Protein AF-A0AA37SUM7-F1 (afdb_monomer_lite)

Organism: NCBI:txid1431249

Secondary structure (DSSP, 8-state):
--SSGGGS----HHHHHHHHHHHH-S----EEETTTEEE--HHHHHHSHHHHHHHHHHHHHHTT-

Sequence (65 aa):
MGRFFGLFFDFDDQQKAVISKLNENPIKSRRVIGRGTLTSDASEIRSTEKFQAYMDRASKFVSRN

pLDDT: mean 76.15, std 12.27, range [40.28, 92.19]

Radius of gyration: 17.16 Å; chains: 1; bounding box: 41×22×42 Å

Structure (mmCIF, N/CA/C/O backbone):
data_AF-A0AA37SUM7-F1
#
_entry.id   AF-A0AA37SUM7-F1
#
loop_
_atom_site.group_PDB
_atom_site.id
_atom_site.type_symbol
_atom_site.label_atom_id
_atom_site.label_alt_id
_atom_site.label_comp_id
_atom_site.label_asym_id
_atom_site.label_entity_id
_atom_site.label_seq_id
_atom_site.pdbx_PDB_ins_code
_atom_site.Cartn_x
_atom_site.Cartn_y
_atom_site.Cartn_z
_atom_site.occupancy
_atom_site.B_iso_or_equiv
_atom_site.auth_seq_id
_atom_site.auth_comp_id
_atom_site.auth_asym_id
_atom_site.auth_atom_id
_atom_site.pdbx_PDB_model_num
ATOM 1 N N . MET A 1 1 ? 16.927 -9.430 -7.890 1.00 40.28 1 MET A N 1
ATOM 2 C CA . MET A 1 1 ? 16.850 -9.255 -9.358 1.00 40.28 1 MET A CA 1
ATOM 3 C C . MET A 1 1 ? 16.465 -7.811 -9.689 1.00 40.28 1 MET A C 1
ATOM 5 O O . MET A 1 1 ? 15.287 -7.535 -9.824 1.00 40.28 1 MET A O 1
ATOM 9 N N . GLY A 1 2 ? 17.414 -6.870 -9.755 1.00 47.75 2 GLY A N 1
ATOM 10 C CA . GLY A 1 2 ? 17.089 -5.447 -9.999 1.00 47.75 2 GLY A CA 1
ATOM 11 C C . GLY A 1 2 ? 17.997 -4.727 -10.996 1.00 47.75 2 GLY A C 1
ATOM 12 O O . GLY A 1 2 ? 17.798 -3.550 -11.252 1.00 47.75 2 GLY A O 1
ATOM 13 N N . ARG A 1 3 ? 19.002 -5.409 -11.563 1.00 54.53 3 ARG A N 1
ATOM 14 C CA . ARG A 1 3 ? 20.042 -4.765 -12.386 1.00 54.53 3 ARG A CA 1
ATOM 15 C C . ARG A 1 3 ? 19.847 -4.923 -13.901 1.00 54.53 3 ARG A C 1
ATOM 17 O O . ARG A 1 3 ? 20.603 -4.329 -14.651 1.00 54.53 3 ARG A O 1
ATOM 24 N N . PHE A 1 4 ? 18.845 -5.686 -14.351 1.00 49.09 4 PHE A N 1
ATOM 25 C CA . PHE A 1 4 ? 18.654 -5.997 -15.778 1.00 49.09 4 PHE A CA 1
ATOM 26 C C . PHE A 1 4 ? 17.664 -5.080 -16.518 1.00 49.09 4 PHE A C 1
ATOM 28 O O . PHE A 1 4 ? 17.796 -4.914 -17.723 1.00 49.09 4 PHE A O 1
ATOM 35 N N . PHE A 1 5 ? 16.714 -4.437 -15.830 1.00 52.59 5 PHE A N 1
ATOM 36 C CA . PHE A 1 5 ? 15.715 -3.581 -16.493 1.00 52.59 5 PHE A CA 1
ATOM 37 C C . PHE A 1 5 ? 16.227 -2.177 -16.857 1.00 52.59 5 PHE A C 1
ATOM 39 O O . PHE A 1 5 ? 15.697 -1.562 -17.774 1.00 52.59 5 PHE A O 1
ATOM 46 N N . GLY A 1 6 ? 17.273 -1.681 -16.187 1.00 53.19 6 GLY A N 1
ATOM 47 C CA . GLY A 1 6 ? 17.846 -0.356 -16.461 1.00 53.19 6 GLY A CA 1
ATOM 48 C C . GLY A 1 6 ? 18.793 -0.293 -17.664 1.00 53.19 6 GLY A C 1
ATOM 49 O O . GLY A 1 6 ? 19.210 0.796 -18.029 1.00 53.19 6 GLY A O 1
ATOM 50 N N . LEU A 1 7 ? 19.153 -1.433 -18.271 1.00 55.12 7 LEU A N 1
ATOM 51 C CA . LEU A 1 7 ? 20.097 -1.467 -19.398 1.00 55.12 7 LEU A CA 1
ATOM 52 C C . LEU A 1 7 ? 19.421 -1.255 -20.767 1.00 55.12 7 LEU A C 1
ATOM 54 O O . LEU A 1 7 ? 20.107 -0.980 -21.743 1.00 55.12 7 LEU A O 1
ATOM 58 N N . PHE A 1 8 ? 18.093 -1.404 -20.843 1.00 56.56 8 PHE A N 1
ATOM 59 C CA . PHE A 1 8 ? 17.337 -1.401 -22.105 1.00 56.56 8 PHE A CA 1
ATOM 60 C C . PHE A 1 8 ? 16.373 -0.219 -22.262 1.00 56.56 8 PHE A C 1
ATOM 62 O O . PHE A 1 8 ? 15.823 -0.028 -23.342 1.00 56.56 8 PHE A O 1
ATOM 69 N N . PHE A 1 9 ? 16.171 0.576 -21.211 1.00 62.09 9 PHE A N 1
ATOM 70 C CA . PHE A 1 9 ? 15.263 1.717 -21.220 1.00 62.09 9 PHE A CA 1
ATOM 71 C C . PHE A 1 9 ? 15.972 2.918 -20.598 1.00 62.09 9 PHE A C 1
ATOM 73 O O . PHE A 1 9 ? 16.234 2.933 -19.394 1.00 62.09 9 PHE A O 1
ATOM 80 N N . ASP A 1 10 ? 16.306 3.905 -21.430 1.00 69.06 10 ASP A N 1
ATOM 81 C CA . ASP A 1 10 ? 16.774 5.201 -20.950 1.00 69.06 10 ASP A CA 1
ATOM 82 C C . ASP A 1 10 ? 15.562 5.973 -20.421 1.00 69.06 10 ASP A C 1
ATOM 84 O O . ASP A 1 10 ? 14.785 6.561 -21.172 1.00 69.06 10 ASP A O 1
ATOM 88 N N . PHE A 1 11 ? 15.327 5.846 -19.117 1.00 69.31 11 PHE A N 1
ATOM 89 C CA . PHE A 1 11 ? 14.262 6.566 -18.436 1.00 69.31 11 PHE A CA 1
ATOM 90 C C . PHE A 1 11 ? 14.685 8.025 -18.252 1.00 69.31 11 PHE A C 1
ATOM 92 O O . PHE A 1 11 ? 15.746 8.300 -17.678 1.00 69.31 11 PHE A O 1
ATOM 99 N N . ASP A 1 12 ? 13.835 8.958 -18.681 1.00 80.19 12 ASP A N 1
ATOM 100 C CA . ASP A 1 12 ? 14.025 10.375 -18.374 1.00 80.19 12 ASP A CA 1
ATOM 101 C C . ASP A 1 12 ? 13.993 10.625 -16.848 1.00 80.19 12 ASP A C 1
ATOM 103 O O . ASP A 1 12 ? 13.601 9.765 -16.046 1.00 80.19 12 ASP A O 1
ATOM 107 N N . ASP A 1 13 ? 14.427 11.807 -16.417 1.00 78.19 13 ASP A N 1
ATOM 108 C CA . ASP A 1 13 ? 14.524 12.128 -14.990 1.00 78.19 13 ASP A CA 1
ATOM 109 C C . ASP A 1 13 ? 13.160 12.119 -14.274 1.00 78.19 13 ASP A C 1
ATOM 111 O O . ASP A 1 13 ? 13.081 11.782 -13.086 1.00 78.19 13 ASP A O 1
ATOM 115 N N . GLN A 1 14 ? 12.061 12.404 -14.983 1.00 76.38 14 GLN A N 1
ATOM 116 C CA . GLN A 1 14 ? 10.711 12.313 -14.421 1.00 76.38 14 GLN A CA 1
ATOM 117 C C . GLN A 1 14 ? 10.293 10.852 -14.220 1.00 76.38 14 GLN A C 1
ATOM 119 O O . GLN A 1 14 ? 9.742 10.500 -13.174 1.00 76.38 14 GLN A O 1
ATOM 124 N N . GLN A 1 15 ? 10.589 9.980 -15.180 1.00 74.88 15 GLN A N 1
ATOM 125 C CA . GLN A 1 15 ? 10.307 8.548 -15.115 1.00 74.88 15 GLN A CA 1
ATOM 126 C C . GLN A 1 15 ? 11.111 7.882 -13.995 1.00 74.88 15 GLN A C 1
ATOM 128 O O . GLN A 1 15 ? 10.551 7.109 -13.214 1.00 74.88 15 GLN A O 1
ATOM 133 N N . LYS A 1 16 ? 12.389 8.247 -13.832 1.00 77.56 16 LYS A N 1
ATOM 134 C CA . LYS A 1 16 ? 13.226 7.798 -12.705 1.00 77.56 16 LYS A CA 1
ATOM 135 C C . LYS A 1 16 ? 12.627 8.197 -11.354 1.00 77.56 16 LYS A C 1
ATOM 137 O O . LYS A 1 16 ? 12.561 7.364 -10.449 1.00 77.56 16 LYS A O 1
ATOM 142 N N . ALA A 1 17 ? 12.127 9.427 -11.222 1.00 77.06 17 ALA A N 1
ATOM 143 C CA . ALA A 1 17 ? 11.483 9.891 -9.992 1.00 77.06 17 ALA A CA 1
ATOM 144 C C . ALA A 1 17 ? 10.195 9.113 -9.670 1.00 77.06 17 ALA A C 1
ATOM 146 O O . ALA A 1 17 ? 9.946 8.764 -8.513 1.00 77.06 17 ALA A O 1
ATOM 147 N N . VAL A 1 18 ? 9.384 8.797 -10.684 1.00 77.31 18 VAL A N 1
ATOM 148 C CA . VAL A 1 18 ? 8.181 7.964 -10.517 1.00 77.31 18 VAL A CA 1
ATOM 149 C C . VAL A 1 18 ? 8.559 6.544 -10.096 1.00 77.31 18 VAL A C 1
ATOM 151 O O . VAL A 1 18 ? 7.957 6.008 -9.167 1.00 77.31 18 VAL A O 1
ATOM 154 N N . ILE A 1 19 ? 9.585 5.949 -10.709 1.00 74.44 19 ILE A N 1
ATOM 155 C CA . ILE A 1 19 ? 10.078 4.613 -10.346 1.00 74.44 19 ILE A CA 1
ATOM 156 C C . ILE A 1 19 ? 10.622 4.590 -8.910 1.00 74.44 19 ILE A C 1
ATOM 158 O O . ILE A 1 19 ? 10.327 3.647 -8.177 1.00 74.44 19 ILE A O 1
ATOM 162 N N . SER A 1 20 ? 11.346 5.626 -8.467 1.00 77.25 20 SER A N 1
ATOM 163 C CA . SER A 1 20 ? 11.810 5.731 -7.071 1.00 77.25 20 SER A CA 1
ATOM 164 C C . SER A 1 20 ? 10.638 5.733 -6.096 1.00 77.25 20 SER A C 1
ATOM 166 O O . SER A 1 20 ? 10.578 4.898 -5.196 1.00 77.25 20 SER A O 1
ATOM 168 N N . LYS A 1 21 ? 9.631 6.579 -6.346 1.00 76.25 21 LYS A N 1
ATOM 169 C CA . LYS A 1 21 ? 8.412 6.636 -5.522 1.00 76.25 21 LYS A CA 1
ATOM 170 C C . LYS A 1 21 ? 7.637 5.320 -5.525 1.00 76.25 21 LYS A C 1
ATOM 172 O O . LYS A 1 21 ? 7.040 4.943 -4.520 1.00 76.25 21 LYS A O 1
ATOM 177 N N . LEU A 1 22 ? 7.638 4.605 -6.648 1.00 72.62 22 LEU A N 1
ATOM 178 C CA . LEU A 1 22 ? 7.061 3.268 -6.734 1.00 72.62 22 LEU A CA 1
ATOM 179 C C . LEU A 1 22 ? 7.875 2.245 -5.928 1.00 72.62 22 LEU A C 1
ATOM 181 O O . LEU A 1 22 ? 7.279 1.352 -5.332 1.00 72.62 22 LEU A O 1
ATOM 185 N N . ASN A 1 23 ? 9.199 2.344 -5.870 1.00 72.56 23 ASN A N 1
ATOM 186 C CA . ASN A 1 23 ? 10.026 1.444 -5.057 1.00 72.56 23 ASN A CA 1
ATOM 187 C C . ASN A 1 23 ? 9.915 1.733 -3.554 1.00 72.56 23 ASN A C 1
ATOM 189 O O . ASN A 1 23 ? 9.972 0.805 -2.753 1.00 72.56 23 ASN A O 1
ATOM 193 N N . GLU A 1 24 ? 9.719 2.994 -3.176 1.00 78.12 24 GLU A N 1
ATOM 194 C CA . GLU A 1 24 ? 9.530 3.426 -1.783 1.00 78.12 24 GLU A CA 1
ATOM 195 C C . GLU A 1 24 ? 8.146 3.065 -1.224 1.00 78.12 24 GLU A C 1
ATOM 197 O O . GLU A 1 24 ? 7.949 3.033 -0.010 1.00 78.12 24 GLU A O 1
ATOM 202 N N . ASN A 1 25 ? 7.165 2.800 -2.090 1.00 73.69 25 ASN A N 1
ATOM 203 C CA . ASN A 1 25 ? 5.812 2.492 -1.652 1.00 73.69 25 ASN A CA 1
ATOM 204 C C . ASN A 1 25 ? 5.762 1.099 -0.978 1.00 73.69 25 ASN A C 1
ATOM 206 O O . ASN A 1 25 ? 6.105 0.103 -1.625 1.00 73.69 25 ASN A O 1
ATOM 210 N N . PRO A 1 26 ? 5.294 1.007 0.286 1.00 70.88 26 PRO A N 1
ATOM 211 C CA . PRO A 1 26 ? 5.288 -0.232 1.069 1.00 70.88 26 PRO A CA 1
ATOM 212 C C . PRO A 1 26 ? 4.360 -1.315 0.506 1.00 70.88 26 PRO A C 1
ATOM 214 O O . PRO A 1 26 ? 4.485 -2.479 0.877 1.00 70.88 26 PRO A O 1
ATOM 217 N N . ILE A 1 27 ? 3.443 -0.945 -0.390 1.00 77.38 27 ILE A N 1
ATOM 218 C CA . ILE A 1 27 ? 2.508 -1.859 -1.040 1.00 77.38 27 ILE A CA 1
ATOM 219 C C . ILE A 1 27 ? 3.194 -2.476 -2.263 1.00 77.38 27 ILE A C 1
ATOM 221 O O . ILE A 1 27 ? 3.443 -1.792 -3.267 1.00 77.38 27 ILE A O 1
AT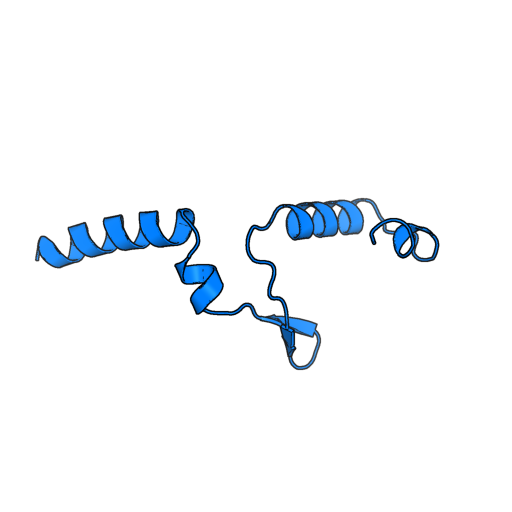OM 225 N N . LYS A 1 28 ? 3.502 -3.770 -2.179 1.00 69.81 28 LYS A N 1
ATOM 226 C CA . LYS A 1 28 ? 4.203 -4.551 -3.204 1.00 69.81 28 LYS A CA 1
ATOM 227 C C . LYS A 1 28 ? 3.256 -5.097 -4.268 1.00 69.81 28 LYS A C 1
ATOM 229 O O . LYS A 1 28 ? 3.676 -5.230 -5.418 1.00 69.81 28 LYS A O 1
ATOM 234 N N . SER A 1 29 ? 1.997 -5.394 -3.936 1.00 68.94 29 SER A N 1
ATOM 235 C CA . SER A 1 29 ? 1.020 -5.870 -4.920 1.00 68.94 29 SER A CA 1
ATOM 236 C C . SER A 1 29 ? 0.581 -4.737 -5.846 1.00 68.94 29 SER A C 1
ATOM 238 O O . SER A 1 29 ? 0.038 -3.704 -5.437 1.00 68.94 29 SER A O 1
ATOM 240 N N . ARG A 1 30 ? 0.853 -4.929 -7.138 1.00 72.62 30 ARG A N 1
ATOM 241 C CA . ARG A 1 30 ? 0.445 -4.011 -8.202 1.00 72.62 30 ARG A CA 1
ATOM 242 C C . ARG A 1 30 ? -0.010 -4.822 -9.396 1.00 72.62 30 ARG A C 1
ATOM 244 O O . ARG A 1 30 ? 0.800 -5.386 -10.127 1.00 72.62 30 ARG A O 1
ATOM 251 N N . ARG A 1 31 ? -1.323 -4.897 -9.579 1.00 77.25 31 ARG A N 1
ATOM 252 C CA . ARG A 1 31 ? -1.951 -5.520 -10.739 1.00 77.25 31 ARG A CA 1
ATOM 253 C C . ARG A 1 31 ? -2.382 -4.432 -11.706 1.00 77.25 31 ARG A C 1
ATOM 255 O O . ARG A 1 31 ? -3.131 -3.533 -11.332 1.00 77.25 31 ARG A O 1
ATOM 262 N N . VAL A 1 32 ? -1.938 -4.526 -12.953 1.00 79.31 32 VAL A N 1
ATOM 263 C CA . VAL A 1 32 ? -2.461 -3.679 -14.027 1.00 79.31 32 VAL A CA 1
ATOM 264 C C . VAL A 1 32 ? -3.814 -4.231 -14.465 1.00 79.31 32 VAL A C 1
ATOM 266 O O . VAL A 1 32 ? -3.935 -5.421 -14.759 1.00 79.31 32 VAL A O 1
ATOM 269 N N . ILE A 1 33 ? -4.825 -3.369 -14.523 1.00 76.75 33 ILE A N 1
ATOM 270 C CA . ILE A 1 33 ? -6.118 -3.670 -15.139 1.00 76.75 33 ILE A CA 1
ATOM 271 C C . ILE A 1 33 ? -6.378 -2.709 -16.306 1.00 76.75 33 ILE A C 1
ATOM 273 O O . ILE A 1 33 ? -6.088 -1.513 -16.230 1.00 76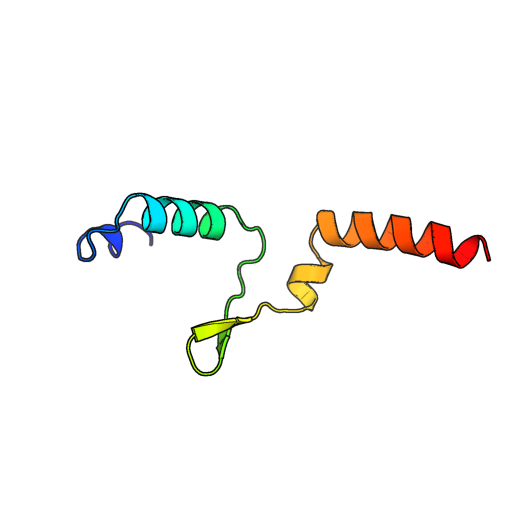.75 33 ILE A O 1
ATOM 277 N N . GLY A 1 34 ? -6.918 -3.237 -17.407 1.00 74.56 34 GLY A N 1
ATOM 278 C CA . GLY A 1 34 ? -7.294 -2.449 -18.584 1.00 74.56 34 GLY A CA 1
ATOM 279 C C . GLY A 1 34 ? -6.127 -1.677 -19.214 1.00 74.56 34 GLY A C 1
ATOM 280 O O . GLY A 1 34 ? -5.076 -2.243 -19.497 1.00 74.56 34 GLY A O 1
ATOM 281 N N . ARG A 1 35 ? -6.322 -0.371 -19.446 1.00 78.25 35 ARG A N 1
ATOM 282 C CA . ARG A 1 35 ? -5.396 0.523 -20.174 1.00 78.25 35 ARG A CA 1
ATOM 283 C C . ARG A 1 35 ? -4.241 1.072 -19.317 1.00 78.25 35 ARG A C 1
ATOM 285 O O . ARG A 1 35 ? -3.800 2.193 -19.539 1.00 78.25 35 ARG A O 1
ATOM 292 N N . GLY A 1 36 ? -3.765 0.313 -18.331 1.00 75.25 36 GLY A N 1
ATOM 293 C CA . GLY A 1 36 ? -2.630 0.733 -17.495 1.00 75.25 36 GLY A CA 1
ATOM 294 C C . GLY A 1 36 ? -2.995 1.245 -16.100 1.00 75.25 36 GLY A C 1
ATOM 295 O O . GLY A 1 36 ? -2.158 1.855 -15.442 1.00 75.25 36 GLY A O 1
ATOM 296 N N . THR A 1 37 ? -4.212 0.998 -15.610 1.00 80.19 37 THR A N 1
ATOM 297 C CA . THR A 1 37 ? -4.568 1.341 -14.227 1.00 80.19 37 THR A CA 1
ATOM 298 C C . THR A 1 37 ? -3.909 0.356 -13.267 1.00 80.19 37 THR A C 1
ATOM 300 O O . THR A 1 37 ? -4.161 -0.846 -13.337 1.00 80.19 37 THR A O 1
ATOM 303 N N . LEU A 1 38 ? -3.077 0.860 -12.355 1.00 78.12 38 LEU A N 1
ATOM 304 C CA . LEU A 1 38 ? -2.480 0.060 -11.290 1.00 78.12 38 LEU A CA 1
ATOM 305 C C . LEU A 1 38 ? -3.466 -0.087 -10.130 1.00 78.12 38 LEU A C 1
ATOM 307 O O . LEU A 1 38 ? -3.975 0.897 -9.600 1.00 78.12 38 LEU A O 1
ATOM 311 N N . THR A 1 39 ? -3.711 -1.329 -9.735 1.00 80.25 39 THR A N 1
ATOM 312 C CA . THR A 1 39 ? -4.525 -1.697 -8.575 1.00 80.25 39 THR A CA 1
ATOM 313 C C . THR A 1 39 ? -3.670 -2.408 -7.546 1.00 80.25 39 THR A C 1
ATOM 315 O O . THR A 1 39 ? -2.751 -3.147 -7.899 1.00 80.25 39 THR A O 1
ATOM 318 N N . SER A 1 40 ? -3.982 -2.183 -6.277 1.00 82.81 40 SER A N 1
ATOM 319 C CA . SER A 1 40 ? -3.309 -2.810 -5.146 1.00 82.81 40 SER A CA 1
ATOM 320 C C . SER A 1 40 ? -4.310 -3.585 -4.311 1.00 82.81 40 SER A C 1
ATOM 322 O O . SER A 1 40 ? -5.491 -3.230 -4.264 1.00 82.81 40 SER A O 1
ATOM 324 N N . ASP A 1 41 ? -3.840 -4.644 -3.660 1.00 83.75 41 ASP A N 1
ATOM 325 C CA . ASP A 1 41 ? -4.680 -5.459 -2.798 1.00 83.75 41 ASP A CA 1
ATOM 326 C C . ASP A 1 41 ? -5.128 -4.655 -1.569 1.00 83.75 41 ASP A C 1
ATOM 328 O O . ASP A 1 41 ? -4.326 -4.039 -0.860 1.00 83.75 41 ASP A O 1
ATOM 332 N N . ALA A 1 42 ? -6.434 -4.664 -1.308 1.00 82.88 42 ALA A N 1
ATOM 333 C CA . ALA A 1 42 ? -7.014 -3.972 -0.167 1.00 82.88 42 ALA A CA 1
ATOM 334 C C . ALA A 1 42 ? -6.485 -4.508 1.174 1.00 82.88 42 ALA A C 1
ATOM 336 O O . ALA A 1 42 ? -6.361 -3.737 2.125 1.00 82.88 42 ALA A O 1
ATOM 337 N N . SER A 1 43 ? -6.165 -5.800 1.269 1.00 83.94 43 SER A N 1
ATOM 338 C CA . SER A 1 43 ? -5.589 -6.404 2.477 1.00 83.94 43 SER A CA 1
ATOM 339 C C . SER A 1 43 ? -4.198 -5.846 2.782 1.00 83.94 43 SER A C 1
ATOM 341 O O . SER A 1 43 ? -3.910 -5.495 3.927 1.00 83.94 43 SER A O 1
ATOM 343 N N . GLU A 1 44 ? -3.375 -5.653 1.753 1.00 82.19 44 GLU A N 1
ATOM 344 C CA . GLU A 1 44 ? -2.038 -5.084 1.892 1.00 82.19 44 GLU A CA 1
ATOM 345 C C . GLU A 1 44 ? -2.111 -3.607 2.288 1.00 82.19 44 GLU A C 1
ATOM 347 O O . GLU A 1 44 ? -1.431 -3.189 3.224 1.00 82.19 44 GLU A O 1
ATOM 352 N N . ILE A 1 45 ? -3.020 -2.837 1.678 1.00 84.38 45 ILE A N 1
ATOM 353 C CA . ILE A 1 45 ? -3.287 -1.446 2.076 1.00 84.38 45 ILE A CA 1
ATOM 354 C C . ILE A 1 45 ? -3.680 -1.376 3.557 1.00 84.38 45 ILE A C 1
ATOM 356 O O . ILE A 1 45 ? -3.138 -0.552 4.296 1.00 84.38 45 ILE A O 1
ATOM 360 N N . ARG A 1 46 ? -4.582 -2.259 4.007 1.00 86.00 46 ARG A N 1
ATOM 361 C CA . ARG A 1 46 ? -5.059 -2.302 5.401 1.00 86.00 46 ARG A CA 1
ATOM 362 C C . ARG A 1 46 ? -3.965 -2.645 6.407 1.00 86.00 46 ARG A C 1
ATOM 364 O O . ARG A 1 46 ? -4.039 -2.215 7.555 1.00 86.00 46 ARG A O 1
ATOM 371 N N . SER A 1 47 ? -2.959 -3.401 5.981 1.00 86.06 47 SER A N 1
ATOM 372 C CA . SER A 1 47 ? -1.822 -3.771 6.824 1.00 86.06 47 SER A CA 1
ATOM 373 C C . SER A 1 47 ? -0.813 -2.635 7.027 1.00 86.06 47 SER A C 1
ATOM 375 O O . SER A 1 47 ? 0.024 -2.722 7.920 1.00 86.06 47 SER A O 1
ATOM 377 N N . THR A 1 48 ? -0.891 -1.557 6.236 1.00 87.38 48 THR A N 1
ATOM 378 C CA . THR A 1 48 ? 0.041 -0.430 6.366 1.00 87.38 48 THR A CA 1
ATOM 379 C C . THR A 1 48 ? -0.206 0.369 7.647 1.00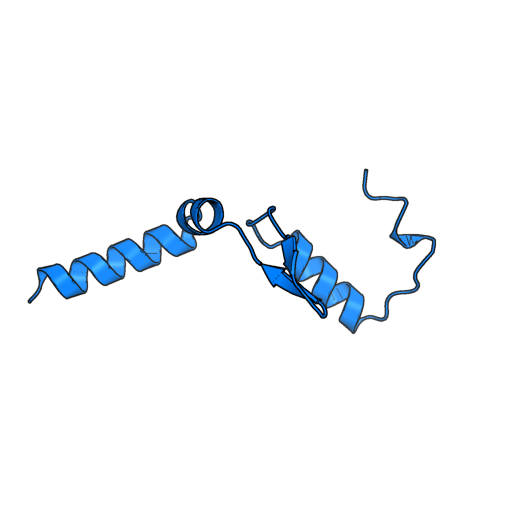 87.38 48 THR A C 1
ATOM 381 O O . THR A 1 48 ? -1.348 0.678 7.996 1.00 87.38 48 THR A O 1
ATOM 384 N N . GLU A 1 49 ? 0.874 0.798 8.305 1.00 88.31 49 GLU A N 1
ATOM 385 C CA . GLU A 1 49 ? 0.814 1.661 9.498 1.00 88.31 49 GLU A CA 1
ATOM 386 C C . GLU A 1 49 ? 0.008 2.940 9.237 1.00 88.31 49 GLU A C 1
ATOM 388 O O . GLU A 1 49 ? -0.794 3.378 10.060 1.00 88.31 49 GLU A O 1
ATOM 393 N N . LYS A 1 50 ? 0.168 3.514 8.037 1.00 88.69 50 LYS A N 1
ATOM 394 C CA . LYS A 1 50 ? -0.560 4.709 7.609 1.00 88.69 50 LYS A CA 1
ATOM 395 C C . LYS A 1 50 ? -2.072 4.477 7.594 1.00 88.69 50 LYS A C 1
ATOM 397 O O . LYS A 1 50 ? -2.820 5.342 8.046 1.00 88.69 50 LYS A O 1
ATOM 402 N N . PHE A 1 51 ? -2.528 3.334 7.081 1.00 90.06 51 PHE A N 1
ATOM 403 C CA . PHE A 1 51 ? -3.950 2.996 7.069 1.00 90.06 51 PHE A CA 1
ATOM 404 C C . PHE A 1 51 ? -4.493 2.803 8.487 1.00 90.06 51 PHE A C 1
ATOM 406 O O . PHE A 1 51 ? -5.537 3.366 8.815 1.00 90.06 51 PHE A O 1
ATOM 413 N N . GLN A 1 52 ? -3.771 2.073 9.339 1.00 90.00 52 GLN A N 1
ATOM 414 C CA . GLN A 1 52 ? -4.164 1.859 10.735 1.00 90.00 52 GLN A CA 1
ATOM 415 C C . GLN A 1 52 ? -4.285 3.187 11.493 1.00 90.00 52 GLN A C 1
ATOM 417 O O . GLN A 1 52 ? -5.312 3.450 12.111 1.00 90.00 52 GLN A O 1
ATOM 422 N N . ALA A 1 53 ? -3.320 4.095 11.324 1.00 91.69 53 ALA A N 1
ATOM 423 C CA . ALA A 1 53 ? -3.368 5.422 11.932 1.00 91.69 53 ALA A CA 1
ATOM 424 C C . ALA A 1 53 ? -4.586 6.254 11.482 1.00 91.69 53 ALA A C 1
ATOM 426 O O . ALA A 1 53 ? -5.144 7.020 12.273 1.00 91.69 53 ALA A O 1
ATOM 427 N N . TYR A 1 54 ? -5.016 6.132 10.221 1.00 92.19 54 TYR A N 1
ATOM 428 C CA . TYR A 1 54 ? -6.248 6.779 9.760 1.00 92.19 54 TYR A CA 1
ATOM 429 C C . TYR A 1 54 ? -7.500 6.116 10.328 1.00 92.19 54 TYR A C 1
ATOM 431 O O . TYR A 1 54 ? -8.421 6.830 10.726 1.00 92.19 54 TYR A O 1
ATOM 439 N N . MET A 1 55 ? -7.525 4.786 10.410 1.00 90.50 55 MET A N 1
ATOM 440 C CA . MET A 1 55 ? -8.630 4.049 11.023 1.00 90.50 55 MET A CA 1
ATOM 441 C C . MET A 1 55 ? -8.804 4.399 12.500 1.00 90.50 55 MET A C 1
ATOM 443 O O . MET A 1 55 ? -9.931 4.630 12.932 1.00 90.50 55 MET A O 1
ATOM 447 N N . ASP A 1 56 ? -7.713 4.541 13.248 1.00 91.69 56 ASP A N 1
ATOM 448 C CA . ASP A 1 56 ? -7.745 4.957 14.654 1.00 91.69 56 ASP A CA 1
ATOM 449 C C . ASP A 1 56 ? -8.278 6.379 14.835 1.00 91.69 56 ASP A C 1
ATOM 451 O O . ASP A 1 56 ? -8.935 6.696 15.826 1.00 91.69 56 ASP A O 1
ATOM 455 N N . ARG A 1 57 ? -7.996 7.275 13.884 1.00 90.12 57 ARG A N 1
ATOM 456 C CA . ARG A 1 57 ? -8.580 8.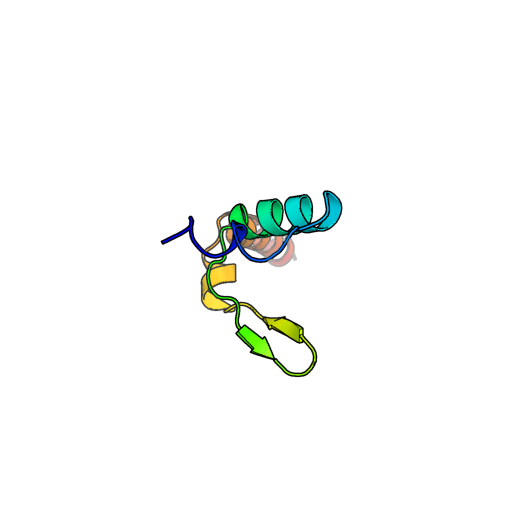623 13.893 1.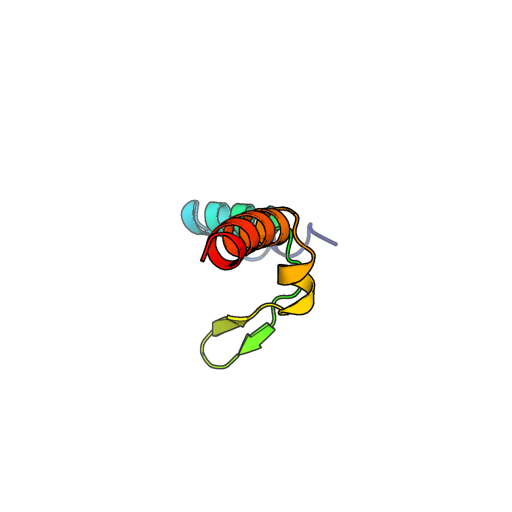00 90.12 57 ARG A CA 1
ATOM 457 C C . ARG A 1 57 ? -10.068 8.561 13.586 1.00 90.12 57 ARG A C 1
ATOM 459 O O . ARG A 1 57 ? -10.849 9.176 14.302 1.00 90.12 57 ARG A O 1
ATOM 466 N N . ALA A 1 58 ? -10.456 7.818 12.553 1.00 90.12 58 ALA A N 1
ATOM 467 C CA . ALA A 1 58 ? -11.850 7.671 12.156 1.00 90.12 58 ALA A CA 1
ATOM 468 C C . ALA A 1 58 ? -12.698 7.040 13.272 1.00 90.12 58 ALA A C 1
ATOM 470 O O . ALA A 1 58 ? -13.781 7.542 13.566 1.00 90.12 58 ALA A O 1
ATOM 471 N N . SER A 1 59 ? -12.186 6.008 13.952 1.00 89.44 59 SER A N 1
ATOM 472 C CA . SER A 1 59 ? -12.891 5.351 15.058 1.00 89.44 59 SER A CA 1
ATOM 473 C C . SER A 1 59 ? -13.178 6.320 16.204 1.00 89.44 59 SER A C 1
ATOM 475 O O . SER A 1 59 ? -14.296 6.336 16.706 1.00 89.44 59 SER A O 1
ATOM 477 N N . LYS A 1 60 ? -12.221 7.194 16.549 1.00 89.88 60 LYS A N 1
ATOM 478 C CA . LYS A 1 60 ? -12.381 8.246 17.571 1.00 89.88 60 LYS A CA 1
ATOM 479 C C . LYS A 1 60 ? -13.425 9.303 17.213 1.00 89.88 60 LYS A C 1
ATOM 481 O O . LYS A 1 60 ? -13.993 9.909 18.116 1.00 89.88 60 LYS A O 1
ATOM 486 N N . PHE A 1 61 ? -13.646 9.571 15.926 1.00 88.38 61 PHE A N 1
ATOM 487 C CA . PHE A 1 61 ? -14.705 10.484 15.485 1.00 88.38 61 PHE A CA 1
ATOM 488 C C . PHE A 1 61 ? -16.079 9.830 15.569 1.00 88.38 61 PHE A C 1
ATOM 490 O O . PHE A 1 61 ? -17.021 10.461 16.036 1.00 88.38 61 PHE A O 1
ATOM 497 N N . VAL A 1 62 ? -16.187 8.573 15.136 1.00 87.00 62 VAL A N 1
ATOM 498 C CA . VAL A 1 62 ? -17.457 7.839 15.147 1.00 87.00 62 VAL A CA 1
ATOM 499 C C . VAL A 1 62 ? -17.907 7.539 16.574 1.00 87.00 62 VAL A C 1
ATOM 501 O O . VAL A 1 62 ? -19.073 7.729 16.867 1.00 87.00 62 VAL A O 1
ATOM 504 N N . SER A 1 63 ? -17.000 7.146 17.473 1.00 79.81 63 SER A N 1
ATOM 505 C CA . SER A 1 63 ? -17.332 6.835 18.874 1.00 79.81 63 SER A CA 1
ATOM 506 C C . SER A 1 63 ? -17.624 8.054 19.754 1.00 79.81 63 SER A C 1
ATOM 508 O O . SER A 1 63 ? -17.990 7.897 20.917 1.00 79.81 63 SER A O 1
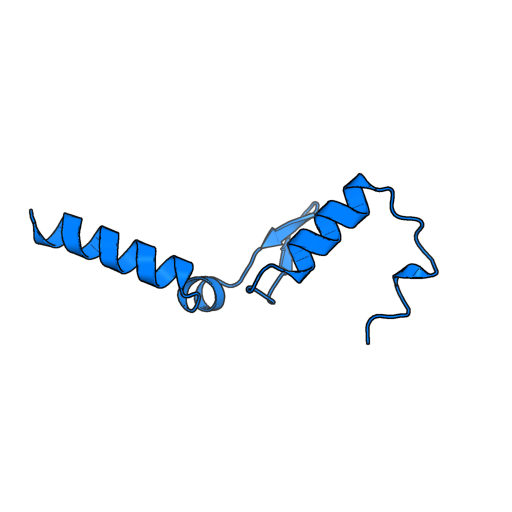ATOM 510 N N . ARG A 1 64 ? -17.419 9.267 19.228 1.00 65.88 64 ARG A N 1
ATOM 511 C CA . ARG A 1 64 ? -17.779 10.532 19.883 1.00 65.88 64 ARG A CA 1
ATOM 512 C C . ARG A 1 64 ? -19.192 11.018 19.538 1.00 65.88 64 ARG A C 1
ATOM 514 O O . ARG A 1 64 ? -19.637 11.962 20.185 1.00 65.88 64 ARG A O 1
ATOM 521 N N . ASN A 1 65 ? -19.845 10.414 18.543 1.00 51.06 65 ASN A N 1
ATOM 522 C CA . ASN A 1 65 ? -21.273 10.579 18.243 1.00 51.06 65 ASN A CA 1
ATOM 523 C C . ASN A 1 65 ? -22.058 9.372 18.761 1.00 51.06 65 ASN A C 1
ATOM 525 O O . ASN A 1 65 ? -23.280 9.537 18.952 1.00 51.06 65 ASN A O 1
#

Foldseek 3Di:
DPPPPCVPDPDDPVRVVVVVVVVPDQFPDWDADDPGDTDGDPVSVCPDPVNVVVVVVVVVVVVVD